Protein AF-A3J604-F1 (afdb_monomer_lite)

Sequence (137 aa):
MKKLLAIYLIIATTFTVKAQHMSFDETVKYIQQKVECCSVNYDDGTARYSKVDITKNGQIKFIRNNEDSMTFNLFDLNKRGSCECGISNDVTYVEFWYENNRCKRLKMNTMPEAERVSKAFLHLLTLCTKQKDPFQN

Structure (mmCIF, N/CA/C/O backbone):
data_AF-A3J604-F1
#
_entry.id   AF-A3J604-F1
#
loop_
_atom_site.group_PDB
_atom_site.id
_atom_site.type_symbol
_atom_site.label_atom_id
_atom_site.label_alt_id
_atom_site.label_comp_id
_atom_site.label_asym_id
_atom_site.label_entity_id
_atom_site.label_seq_id
_atom_site.pdbx_PDB_ins_code
_atom_site.Cartn_x
_atom_site.Cartn_y
_atom_site.Cartn_z
_atom_site.occupancy
_atom_site.B_iso_or_equiv
_atom_site.auth_seq_id
_atom_site.auth_comp_id
_atom_site.auth_asym_id
_atom_site.auth_atom_id
_atom_site.pdbx_PDB_model_num
ATOM 1 N N . MET A 1 1 ? 48.189 -21.503 21.245 1.00 38.09 1 MET A N 1
ATOM 2 C CA . MET A 1 1 ? 47.063 -21.902 20.361 1.00 38.09 1 MET A CA 1
ATOM 3 C C . MET A 1 1 ? 45.923 -22.329 21.283 1.00 38.09 1 MET A C 1
ATOM 5 O O . MET A 1 1 ? 46.207 -23.122 22.156 1.00 38.09 1 MET A O 1
ATOM 9 N N . LYS A 1 2 ? 44.682 -21.842 21.274 1.00 40.00 2 LYS A N 1
ATOM 10 C CA . LYS A 1 2 ? 43.867 -21.090 20.314 1.00 40.00 2 LYS A CA 1
ATOM 11 C C . LYS A 1 2 ? 43.069 -20.035 21.096 1.00 40.00 2 LYS A C 1
ATOM 13 O O . LYS A 1 2 ? 42.620 -20.294 22.206 1.00 40.00 2 LYS A O 1
ATOM 18 N N . LYS A 1 3 ? 42.960 -18.843 20.514 1.00 42.28 3 LYS A N 1
ATOM 19 C CA . LYS A 1 3 ? 42.199 -17.703 21.026 1.00 42.28 3 LYS A CA 1
ATOM 20 C C . LYS A 1 3 ? 40.741 -17.792 20.551 1.00 42.28 3 LYS A C 1
ATOM 22 O O . LYS A 1 3 ? 40.498 -18.276 19.452 1.00 42.28 3 LYS A O 1
ATOM 27 N N . LEU A 1 4 ? 39.861 -17.202 21.360 1.00 47.09 4 LEU A N 1
ATOM 28 C CA . LEU A 1 4 ? 38.579 -16.575 21.010 1.00 47.09 4 LEU A CA 1
ATOM 29 C C . LEU A 1 4 ? 37.422 -17.499 20.606 1.00 47.09 4 LEU A C 1
ATOM 31 O O . LEU A 1 4 ? 37.130 -17.743 19.439 1.00 47.09 4 LEU A O 1
ATOM 35 N N . LEU A 1 5 ? 36.707 -17.912 21.651 1.00 50.19 5 LEU A N 1
ATOM 36 C CA . LEU A 1 5 ? 35.287 -18.231 21.627 1.00 50.19 5 LEU A CA 1
ATOM 37 C C . LEU A 1 5 ? 34.447 -17.000 21.234 1.00 50.19 5 LEU A C 1
ATOM 39 O O . LEU A 1 5 ? 34.615 -15.918 21.789 1.00 50.19 5 LEU A O 1
ATOM 43 N N . ALA A 1 6 ? 33.494 -17.259 20.339 1.00 51.94 6 ALA A N 1
ATOM 44 C CA . ALA A 1 6 ? 32.113 -16.779 20.390 1.00 51.94 6 ALA A CA 1
ATOM 45 C C . ALA A 1 6 ? 31.840 -15.266 20.322 1.00 51.94 6 ALA A C 1
ATOM 47 O O . ALA A 1 6 ? 31.426 -14.685 21.315 1.00 51.94 6 ALA A O 1
ATOM 48 N N . ILE A 1 7 ? 31.887 -14.665 19.126 1.00 52.94 7 ILE A N 1
ATOM 49 C CA . ILE A 1 7 ? 31.024 -13.512 18.787 1.00 52.94 7 ILE A CA 1
ATOM 50 C C . ILE A 1 7 ? 30.708 -13.551 17.286 1.00 52.94 7 ILE A C 1
ATOM 52 O O . ILE A 1 7 ? 31.430 -12.942 16.517 1.00 52.94 7 ILE A O 1
ATOM 56 N N . TYR A 1 8 ? 29.665 -14.263 16.846 1.00 41.66 8 TYR A N 1
ATOM 57 C CA . TYR A 1 8 ? 29.061 -14.055 15.511 1.00 41.66 8 TYR A CA 1
ATOM 58 C C . TYR A 1 8 ? 27.617 -14.585 15.439 1.00 41.66 8 TYR A C 1
ATOM 60 O O . TYR A 1 8 ? 27.230 -15.232 14.473 1.00 41.66 8 TYR A O 1
ATOM 68 N N . LEU A 1 9 ? 26.788 -14.336 16.462 1.00 45.34 9 LEU A N 1
ATOM 69 C CA . LEU A 1 9 ? 25.372 -14.737 16.406 1.00 45.34 9 LEU A CA 1
ATOM 70 C C . LEU A 1 9 ? 24.377 -13.681 16.911 1.00 45.34 9 LEU A C 1
ATOM 72 O O . LEU A 1 9 ? 23.308 -14.024 17.400 1.00 45.34 9 LEU A O 1
ATOM 76 N N . ILE A 1 10 ? 24.700 -12.389 16.783 1.00 47.22 10 ILE A N 1
ATOM 77 C CA . ILE A 1 10 ? 23.772 -11.300 17.140 1.00 47.22 10 ILE A CA 1
ATOM 78 C C . ILE A 1 10 ? 23.801 -10.189 16.083 1.00 47.22 10 ILE A C 1
ATOM 80 O O . ILE A 1 10 ? 24.127 -9.046 16.375 1.00 47.22 10 ILE A O 1
ATOM 84 N N . ILE A 1 11 ? 23.506 -10.513 14.821 1.00 48.81 11 ILE A N 1
ATOM 85 C CA . ILE A 1 11 ? 23.182 -9.475 13.814 1.00 48.81 11 ILE A CA 1
ATOM 86 C C . ILE A 1 11 ? 21.862 -9.781 13.076 1.00 48.81 11 ILE A C 1
ATOM 88 O O . ILE A 1 11 ? 21.258 -8.888 12.494 1.00 48.81 11 ILE A O 1
ATOM 92 N N . ALA A 1 12 ? 21.320 -11.000 13.173 1.00 48.25 12 ALA A N 1
ATOM 93 C CA . ALA A 1 12 ? 20.111 -11.375 12.433 1.00 48.25 12 ALA A CA 1
ATOM 94 C C . ALA A 1 12 ? 18.771 -11.066 13.141 1.00 48.25 12 ALA A C 1
ATOM 96 O O . ALA A 1 12 ? 17.721 -11.318 12.559 1.00 48.25 12 ALA A O 1
ATOM 97 N N . THR A 1 13 ? 18.760 -10.520 14.364 1.00 47.75 13 THR A N 1
ATOM 98 C CA . THR A 1 13 ? 17.512 -10.321 15.140 1.00 47.75 13 THR A CA 1
ATOM 99 C C . THR A 1 13 ? 17.060 -8.867 15.290 1.00 47.75 13 THR A C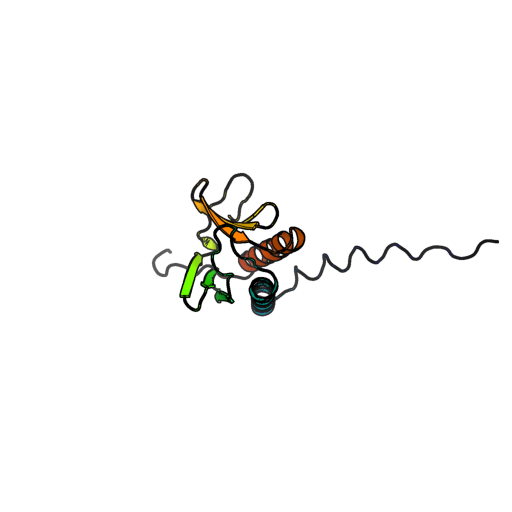 1
ATOM 101 O O . THR A 1 13 ? 15.937 -8.625 15.722 1.00 47.75 13 THR A O 1
ATOM 104 N N . THR A 1 14 ? 17.864 -7.871 14.909 1.00 46.12 14 THR A N 1
ATOM 105 C CA . THR A 1 14 ? 17.503 -6.453 15.121 1.00 46.12 14 THR A CA 1
ATOM 106 C C . THR A 1 14 ? 16.581 -5.867 14.051 1.00 46.12 14 THR A C 1
ATOM 108 O O . THR A 1 14 ? 15.991 -4.809 14.274 1.00 46.12 14 THR A O 1
ATOM 111 N N . PHE A 1 15 ? 16.399 -6.540 12.911 1.00 47.44 15 PHE A N 1
ATOM 112 C CA . PHE A 1 15 ? 15.529 -6.044 11.837 1.00 47.44 15 PHE A CA 1
ATOM 113 C C . PHE A 1 15 ? 14.072 -6.505 11.952 1.00 47.44 15 PHE A C 1
ATOM 115 O O . PHE A 1 15 ? 13.189 -5.846 11.408 1.00 47.44 15 PHE A O 1
ATOM 122 N N . THR A 1 16 ? 13.789 -7.579 12.691 1.00 46.22 16 THR A N 1
ATOM 123 C CA . THR A 1 16 ? 12.428 -8.117 12.850 1.00 46.22 16 THR A CA 1
ATOM 124 C C . THR A 1 16 ? 11.607 -7.395 13.924 1.00 46.22 16 THR A C 1
ATOM 126 O O . THR A 1 16 ? 10.384 -7.400 13.847 1.00 46.22 16 THR A O 1
ATOM 129 N N . VAL A 1 17 ? 12.247 -6.714 14.885 1.00 47.59 17 VAL A N 1
ATOM 130 C CA . VAL A 1 17 ? 11.568 -6.120 16.059 1.00 47.59 17 VAL A CA 1
ATOM 131 C C . VAL A 1 17 ? 10.991 -4.717 15.798 1.00 47.59 17 VAL A C 1
ATOM 133 O O . VAL A 1 17 ? 10.078 -4.287 16.494 1.00 47.59 17 VAL A O 1
ATOM 136 N N . LYS A 1 18 ? 11.460 -3.975 14.784 1.00 51.97 18 LYS A N 1
ATOM 137 C CA . LYS A 1 18 ? 11.058 -2.560 14.615 1.00 51.97 18 LYS A CA 1
ATOM 138 C C . LYS A 1 18 ? 9.705 -2.336 13.933 1.00 51.97 18 LYS A C 1
ATOM 140 O O . LYS A 1 18 ? 9.084 -1.312 14.190 1.00 51.97 18 LYS A O 1
ATOM 145 N N . ALA A 1 19 ? 9.230 -3.259 13.095 1.00 51.16 19 ALA A N 1
ATOM 146 C CA . ALA A 1 19 ? 7.976 -3.054 12.360 1.00 51.16 19 ALA A CA 1
ATOM 147 C C . ALA A 1 19 ? 6.729 -3.148 13.260 1.00 51.16 19 ALA A C 1
ATOM 149 O O . ALA A 1 19 ? 5.749 -2.460 13.011 1.00 51.16 19 ALA A O 1
ATOM 150 N N . GLN A 1 20 ? 6.781 -3.940 14.337 1.00 54.59 20 GLN A N 1
ATOM 151 C CA . GLN A 1 20 ? 5.642 -4.156 15.243 1.00 54.59 20 GLN A CA 1
ATOM 152 C C . GLN A 1 20 ? 5.401 -3.006 16.242 1.00 54.59 20 GLN A C 1
ATOM 154 O O . GLN A 1 20 ? 4.437 -3.054 16.997 1.00 54.59 20 GLN A O 1
ATOM 159 N N . HIS A 1 21 ? 6.238 -1.962 16.234 1.00 73.25 21 HIS A N 1
ATOM 160 C CA . HIS A 1 21 ? 6.136 -0.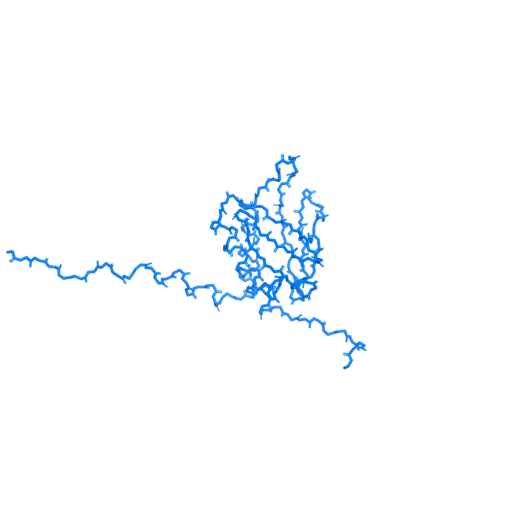826 17.160 1.00 73.25 21 HIS A CA 1
ATOM 161 C C . HIS A 1 21 ? 5.896 0.527 16.485 1.00 73.25 21 HIS A C 1
ATOM 163 O O . HIS A 1 21 ? 5.839 1.541 17.176 1.00 73.25 21 HIS A O 1
ATOM 169 N N . MET A 1 22 ? 5.757 0.572 15.160 1.00 88.75 22 MET A N 1
ATOM 170 C CA . MET A 1 22 ? 5.521 1.838 14.470 1.00 88.75 22 MET A CA 1
ATOM 171 C C . MET A 1 22 ? 4.097 2.332 14.728 1.00 88.75 22 MET A C 1
ATOM 173 O O . MET A 1 22 ? 3.132 1.580 14.579 1.00 88.75 22 MET A O 1
ATOM 177 N N . SER A 1 23 ? 3.966 3.605 15.086 1.00 94.94 23 SER A N 1
ATOM 178 C CA . SER A 1 23 ? 2.685 4.309 15.137 1.00 94.94 23 SER A CA 1
ATOM 179 C C . SER A 1 23 ? 2.081 4.481 13.737 1.00 94.94 23 SER A C 1
ATOM 181 O O . SER A 1 23 ? 2.734 4.238 12.716 1.00 94.94 23 SER A O 1
ATOM 183 N N . PHE A 1 24 ? 0.825 4.934 13.674 1.00 94.62 24 PHE A N 1
ATOM 184 C CA . PHE A 1 24 ? 0.159 5.233 12.402 1.00 94.62 24 PHE A CA 1
ATOM 185 C C . PHE A 1 24 ? 0.973 6.238 11.577 1.00 94.62 24 PHE A C 1
ATOM 187 O O . PHE A 1 24 ? 1.320 5.947 10.434 1.00 94.62 24 PHE A O 1
ATOM 194 N N . ASP A 1 25 ? 1.366 7.364 12.177 1.00 96.25 25 ASP A N 1
ATOM 195 C CA . ASP A 1 25 ? 2.083 8.433 11.475 1.00 96.25 25 ASP A CA 1
ATOM 196 C C . ASP A 1 25 ? 3.469 7.976 10.989 1.00 96.25 25 ASP A C 1
ATOM 198 O O . ASP A 1 25 ? 3.876 8.288 9.869 1.00 96.25 25 ASP A O 1
ATOM 202 N N . GLU A 1 26 ? 4.185 7.179 11.788 1.00 96.62 26 GLU A N 1
ATOM 203 C CA . GLU A 1 26 ? 5.472 6.600 11.382 1.00 96.62 26 GLU A CA 1
ATOM 204 C C . GLU A 1 26 ? 5.314 5.615 10.223 1.00 96.62 26 GLU A C 1
ATOM 206 O O . GLU A 1 26 ? 6.135 5.599 9.302 1.00 96.62 26 GLU A O 1
ATOM 211 N N . THR A 1 27 ? 4.251 4.810 10.246 1.00 96.38 27 THR A N 1
ATOM 212 C CA . THR A 1 27 ? 3.964 3.831 9.193 1.00 96.38 27 THR A CA 1
ATOM 213 C C . THR A 1 27 ? 3.587 4.528 7.888 1.00 96.38 27 THR A C 1
ATOM 215 O O . THR A 1 27 ? 4.128 4.189 6.836 1.00 96.38 27 THR A O 1
ATOM 218 N N . VAL A 1 28 ? 2.739 5.561 7.948 1.00 97.00 28 VAL A N 1
ATOM 219 C CA . VAL A 1 28 ? 2.396 6.398 6.787 1.00 97.00 28 VAL A CA 1
ATOM 220 C C . VAL A 1 28 ? 3.643 7.068 6.219 1.00 97.00 28 VAL A C 1
ATOM 222 O O . VAL A 1 28 ? 3.892 6.980 5.016 1.00 97.00 28 VAL A O 1
ATOM 225 N N . LYS A 1 29 ? 4.476 7.673 7.074 1.00 96.62 29 LYS A N 1
ATOM 226 C CA . LYS A 1 29 ? 5.731 8.307 6.652 1.00 96.62 29 LYS A CA 1
ATOM 227 C C . LYS A 1 29 ? 6.663 7.316 5.957 1.00 96.62 29 LYS A C 1
ATOM 229 O O . LYS A 1 29 ? 7.254 7.650 4.931 1.00 96.62 29 LYS A O 1
ATOM 234 N N . TYR A 1 30 ? 6.785 6.102 6.487 1.00 96.31 30 TYR A N 1
ATOM 235 C CA . TYR A 1 30 ? 7.590 5.049 5.875 1.00 96.31 30 TYR A CA 1
ATOM 236 C C . TYR A 1 30 ? 7.081 4.665 4.484 1.00 96.31 30 TYR A C 1
ATOM 238 O O . TYR A 1 30 ? 7.870 4.588 3.541 1.00 96.31 30 TYR A O 1
ATOM 246 N N . ILE A 1 31 ? 5.772 4.449 4.339 1.00 96.56 31 ILE A N 1
ATOM 247 C CA . ILE A 1 31 ? 5.171 4.094 3.050 1.00 96.56 31 ILE A CA 1
ATOM 248 C C . ILE A 1 31 ? 5.371 5.232 2.047 1.00 96.56 31 ILE A C 1
ATOM 250 O O . ILE A 1 31 ? 5.834 4.968 0.940 1.00 96.56 31 ILE A O 1
ATOM 254 N N . GLN A 1 32 ? 5.112 6.483 2.439 1.00 96.19 32 GLN A N 1
ATOM 255 C CA . GLN A 1 32 ? 5.323 7.657 1.587 1.00 96.19 32 GLN A CA 1
ATOM 256 C C . GLN A 1 32 ? 6.761 7.718 1.058 1.00 96.19 32 GLN A C 1
ATOM 258 O O . GLN A 1 32 ? 6.969 7.791 -0.151 1.00 96.19 32 GLN A O 1
ATOM 263 N N . GLN A 1 33 ? 7.756 7.591 1.943 1.00 95.31 33 GLN A N 1
ATOM 264 C CA . GLN A 1 33 ? 9.169 7.581 1.550 1.00 95.31 33 GLN A CA 1
ATOM 265 C C . GLN A 1 33 ? 9.483 6.464 0.550 1.00 95.31 33 GLN A C 1
ATOM 267 O O . GLN A 1 33 ? 10.255 6.666 -0.386 1.00 95.31 33 GLN A O 1
ATOM 272 N N . LYS A 1 34 ? 8.892 5.277 0.739 1.00 94.44 34 LYS A N 1
ATOM 273 C CA . LYS A 1 34 ? 9.096 4.135 -0.158 1.00 94.44 34 LYS A CA 1
ATOM 274 C C . LYS A 1 34 ? 8.420 4.306 -1.509 1.00 94.44 34 LYS A C 1
ATOM 276 O O . LYS A 1 34 ? 9.015 3.931 -2.516 1.00 94.44 34 LYS A O 1
ATOM 281 N N . VAL A 1 35 ? 7.232 4.897 -1.547 1.00 92.69 35 VAL A N 1
ATOM 282 C CA . VAL A 1 35 ? 6.553 5.241 -2.798 1.00 92.69 35 VAL A CA 1
ATOM 283 C C . VAL A 1 35 ? 7.384 6.256 -3.587 1.00 92.69 35 VAL A C 1
ATOM 285 O O . VAL A 1 35 ? 7.662 6.020 -4.760 1.00 92.69 35 VAL A O 1
ATOM 288 N N . GLU A 1 36 ? 7.868 7.321 -2.946 1.00 90.56 36 GLU A N 1
ATOM 289 C CA . GLU A 1 36 ? 8.664 8.367 -3.605 1.00 90.56 36 GLU A CA 1
ATOM 290 C C . GLU A 1 36 ? 10.017 7.866 -4.136 1.00 90.56 36 GLU A C 1
ATOM 292 O O . GLU A 1 36 ? 10.394 8.172 -5.271 1.00 90.56 36 GLU A O 1
ATOM 297 N N . CYS A 1 37 ? 10.769 7.111 -3.325 1.00 88.12 37 CYS A N 1
ATOM 298 C CA . CYS A 1 37 ? 12.124 6.692 -3.695 1.00 88.12 37 CYS A CA 1
ATOM 299 C C . CYS A 1 37 ? 12.154 5.511 -4.654 1.00 88.12 37 CYS A C 1
ATOM 301 O O . CYS A 1 37 ? 13.097 5.367 -5.433 1.00 88.12 37 CYS A O 1
ATOM 303 N N . CYS A 1 38 ? 11.184 4.612 -4.503 1.00 89.12 38 CYS A N 1
ATOM 304 C CA . CYS A 1 38 ? 11.398 3.218 -4.843 1.00 89.12 38 CYS A CA 1
ATOM 305 C C . CYS A 1 38 ? 10.226 2.598 -5.603 1.00 89.12 38 CYS A C 1
ATOM 307 O O . CYS A 1 38 ? 10.322 1.432 -5.982 1.00 89.12 38 CYS A O 1
ATOM 309 N N . SER A 1 39 ? 9.140 3.344 -5.843 1.00 89.94 39 SER A N 1
ATOM 310 C CA . SER A 1 39 ? 8.146 2.935 -6.834 1.00 89.94 39 SER A CA 1
ATOM 311 C C . SER A 1 39 ? 8.659 3.194 -8.250 1.00 89.94 39 SER A C 1
ATOM 313 O O . SER A 1 39 ? 9.408 4.144 -8.497 1.00 89.94 39 SER A O 1
ATOM 315 N N . VAL A 1 40 ? 8.253 2.340 -9.185 1.00 86.69 40 VAL A N 1
ATOM 316 C CA . VAL A 1 40 ? 8.647 2.438 -10.595 1.00 86.69 40 VAL A CA 1
ATOM 317 C C . VAL A 1 40 ? 7.442 2.508 -11.512 1.00 86.69 40 VAL A C 1
ATOM 319 O O . VAL A 1 40 ? 6.337 2.094 -11.158 1.00 86.69 40 VAL A O 1
ATOM 322 N N . ASN A 1 41 ? 7.694 3.012 -12.716 1.00 78.88 41 ASN A N 1
ATOM 323 C CA . ASN A 1 41 ? 6.750 2.980 -13.820 1.00 78.88 41 ASN A CA 1
ATOM 324 C C . ASN A 1 41 ? 6.343 1.533 -14.137 1.00 78.88 41 ASN A C 1
ATOM 326 O O . ASN A 1 41 ? 7.150 0.599 -14.034 1.00 78.88 41 ASN A O 1
ATOM 330 N N . TYR A 1 42 ? 5.098 1.355 -14.567 1.00 69.94 42 TYR A N 1
ATOM 331 C CA . TYR A 1 42 ? 4.712 0.116 -15.232 1.00 69.94 42 TYR A CA 1
ATOM 332 C C . TYR A 1 42 ? 5.418 0.026 -16.587 1.00 69.94 42 TYR A C 1
ATOM 334 O O . TYR A 1 42 ? 5.829 1.037 -17.160 1.00 69.94 42 TYR A O 1
ATOM 342 N N . ASP A 1 43 ? 5.573 -1.196 -17.100 1.00 61.50 43 ASP A N 1
ATOM 343 C CA . ASP A 1 43 ? 6.269 -1.458 -18.370 1.00 61.50 43 ASP A CA 1
ATOM 344 C C . ASP A 1 43 ? 5.551 -0.826 -19.590 1.00 61.50 43 ASP A C 1
ATOM 346 O O . ASP A 1 43 ? 6.071 -0.852 -20.700 1.00 61.50 43 ASP A O 1
ATOM 350 N N . ASP A 1 44 ? 4.384 -0.206 -19.373 1.00 63.81 44 ASP A N 1
ATOM 351 C CA . ASP A 1 44 ? 3.613 0.594 -20.330 1.00 63.81 44 ASP A CA 1
ATOM 352 C C . ASP A 1 44 ? 4.046 2.075 -20.416 1.00 63.81 44 ASP A C 1
ATOM 354 O O . ASP A 1 44 ? 3.441 2.856 -21.149 1.00 63.81 44 ASP A O 1
ATOM 358 N N . GLY A 1 45 ? 5.077 2.487 -19.668 1.00 59.38 45 GLY A N 1
ATOM 359 C CA . GLY A 1 45 ? 5.581 3.863 -19.667 1.00 59.38 45 GLY A CA 1
ATOM 360 C C . GLY A 1 45 ? 4.760 4.841 -18.821 1.00 59.38 45 GLY A C 1
ATOM 361 O O . GLY A 1 45 ? 5.010 6.047 -18.868 1.00 59.38 45 GLY A O 1
ATOM 362 N N . THR A 1 46 ? 3.801 4.363 -18.022 1.00 62.25 46 THR A N 1
ATOM 363 C CA . THR A 1 46 ? 3.048 5.232 -17.111 1.00 62.25 46 THR A CA 1
ATOM 364 C C . THR A 1 46 ? 3.924 5.784 -15.985 1.00 62.25 46 THR A C 1
ATOM 366 O O . THR A 1 46 ? 4.771 5.085 -15.436 1.00 62.25 46 THR A O 1
ATOM 369 N N . ALA A 1 47 ? 3.714 7.053 -15.622 1.00 67.12 47 ALA A N 1
ATOM 370 C CA . ALA A 1 47 ? 4.505 7.732 -14.595 1.00 67.12 47 ALA A CA 1
ATOM 371 C C . ALA A 1 47 ? 4.412 7.052 -13.212 1.00 67.12 47 ALA A C 1
ATOM 373 O O . ALA A 1 47 ? 3.367 6.525 -12.825 1.00 67.12 47 ALA A O 1
ATOM 374 N N . ARG A 1 48 ? 5.505 7.108 -12.446 1.00 81.31 48 ARG A N 1
ATOM 375 C CA . ARG A 1 48 ? 5.577 6.630 -11.062 1.00 81.31 48 ARG A CA 1
ATOM 376 C C . ARG A 1 48 ? 4.593 7.381 -10.172 1.00 81.31 48 ARG A C 1
ATOM 378 O O . ARG A 1 48 ? 4.270 8.545 -10.423 1.00 81.31 48 ARG A O 1
ATOM 385 N N . TYR A 1 49 ? 4.170 6.740 -9.090 1.00 86.75 49 TYR A N 1
ATOM 386 C CA . TYR A 1 49 ? 3.426 7.438 -8.051 1.00 86.75 49 TYR A CA 1
ATOM 387 C C . TYR A 1 49 ? 4.340 8.459 -7.371 1.00 86.75 49 TYR A C 1
ATOM 389 O O . TYR A 1 49 ? 5.455 8.136 -6.966 1.00 86.75 49 TYR A O 1
ATOM 397 N N . SER A 1 50 ? 3.879 9.703 -7.272 1.00 84.38 50 SER A N 1
ATOM 398 C CA . SER A 1 50 ? 4.611 10.782 -6.607 1.00 84.38 50 SER A CA 1
ATOM 399 C C . SER A 1 50 ? 4.261 10.886 -5.128 1.00 84.38 50 SER A C 1
ATOM 401 O O . SER A 1 50 ? 5.058 11.400 -4.350 1.00 84.38 50 SER A O 1
ATOM 403 N N . LYS A 1 51 ? 3.072 10.422 -4.731 1.00 91.06 51 LYS A N 1
ATOM 404 C CA . LYS A 1 51 ? 2.583 10.526 -3.356 1.00 91.06 51 LYS A CA 1
ATOM 405 C C . LYS A 1 51 ? 1.524 9.473 -3.056 1.00 91.06 51 LYS A C 1
ATOM 407 O O . LYS A 1 51 ? 0.854 8.979 -3.963 1.00 91.06 51 LYS A O 1
ATOM 412 N N . VAL A 1 52 ? 1.368 9.153 -1.779 1.00 94.88 52 VAL A N 1
ATOM 413 C CA . VAL A 1 52 ? 0.249 8.390 -1.245 1.00 94.88 52 VAL A CA 1
ATOM 414 C C . VAL A 1 52 ? -0.338 9.118 -0.037 1.00 94.88 52 VAL A C 1
ATOM 416 O O . VAL A 1 52 ? 0.353 9.428 0.928 1.00 94.88 52 VAL A O 1
ATOM 419 N N . ASP A 1 53 ? -1.633 9.393 -0.097 1.00 95.50 53 ASP A N 1
ATOM 420 C CA . ASP A 1 53 ? -2.397 9.930 1.021 1.00 95.50 53 ASP A CA 1
ATOM 421 C C . ASP A 1 53 ? -3.101 8.779 1.740 1.00 95.50 53 ASP A C 1
ATOM 423 O O . ASP A 1 53 ? -3.790 7.967 1.119 1.00 95.50 53 ASP A O 1
ATOM 427 N N . ILE A 1 54 ? -2.889 8.694 3.053 1.00 96.25 54 ILE A N 1
ATOM 428 C CA . ILE A 1 54 ? -3.395 7.623 3.915 1.00 96.25 54 ILE A CA 1
ATOM 429 C C . ILE A 1 54 ? -4.087 8.259 5.110 1.00 96.25 54 ILE A C 1
ATOM 431 O O . ILE A 1 54 ? -3.505 9.081 5.817 1.00 96.25 54 ILE A O 1
ATOM 435 N N . THR A 1 55 ? -5.326 7.860 5.356 1.00 95.94 55 THR A N 1
ATOM 436 C CA . THR A 1 55 ? -6.133 8.379 6.465 1.00 95.94 55 THR A CA 1
ATOM 437 C C . THR A 1 55 ? -6.342 7.316 7.546 1.00 95.94 55 THR A C 1
ATOM 439 O O . THR A 1 55 ? -6.219 6.115 7.300 1.00 95.94 55 THR A O 1
ATOM 442 N N . LYS A 1 56 ? -6.700 7.746 8.765 1.00 94.88 56 LYS A N 1
ATOM 443 C CA . LYS A 1 56 ? -6.932 6.836 9.905 1.00 94.88 56 LYS A CA 1
ATOM 444 C C . LYS A 1 56 ? -8.135 5.904 9.731 1.00 94.88 56 LYS A C 1
ATOM 446 O O . LYS A 1 56 ? -8.228 4.915 10.453 1.00 94.88 56 LYS A O 1
ATOM 451 N N . ASN A 1 57 ? -9.043 6.203 8.800 1.00 94.75 57 ASN A N 1
ATOM 452 C CA . ASN A 1 57 ? -10.186 5.340 8.491 1.00 94.75 57 ASN A CA 1
ATOM 453 C C . ASN A 1 57 ? -9.881 4.303 7.392 1.00 94.75 57 ASN A C 1
ATOM 455 O O . ASN A 1 57 ? -10.792 3.619 6.925 1.00 94.75 57 ASN A O 1
ATOM 459 N N . GLY A 1 58 ? -8.615 4.187 6.978 1.00 93.25 58 GLY A N 1
ATOM 460 C CA . GLY A 1 58 ? -8.167 3.207 5.996 1.00 93.25 58 GLY A CA 1
ATOM 461 C C . GLY A 1 58 ? -8.282 3.657 4.540 1.00 93.25 58 GLY A C 1
ATOM 462 O O . GLY A 1 58 ? -7.965 2.860 3.661 1.00 93.25 58 GLY A O 1
ATOM 463 N N . 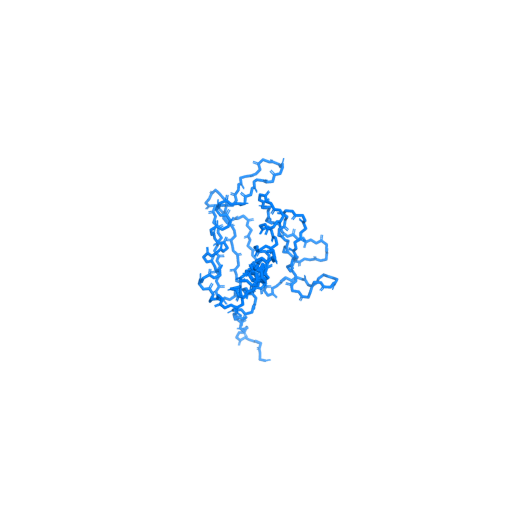GLN A 1 59 ? -8.701 4.894 4.245 1.00 96.00 59 GLN A N 1
ATOM 464 C CA . GLN A 1 59 ? -8.683 5.396 2.868 1.00 96.00 59 GLN A CA 1
ATOM 465 C C . GLN A 1 59 ? -7.245 5.632 2.392 1.00 96.00 59 GLN A C 1
ATOM 467 O O . GLN A 1 59 ? -6.483 6.345 3.051 1.00 96.00 59 GLN A O 1
ATOM 472 N N . ILE A 1 60 ? -6.917 5.056 1.234 1.00 95.25 60 ILE A N 1
ATOM 473 C CA . ILE A 1 60 ? -5.640 5.158 0.527 1.00 95.25 60 ILE A CA 1
ATOM 474 C C . ILE A 1 60 ? -5.876 5.827 -0.821 1.00 95.25 60 ILE A C 1
ATOM 476 O O . ILE A 1 60 ? -6.780 5.436 -1.562 1.00 95.25 60 ILE A O 1
ATOM 480 N N . LYS A 1 61 ? -5.038 6.804 -1.157 1.00 95.50 61 LYS A N 1
ATOM 481 C CA . LYS A 1 61 ? -5.064 7.514 -2.434 1.00 95.50 61 LYS A CA 1
ATOM 482 C C . LYS A 1 61 ? -3.649 7.682 -2.967 1.00 95.50 61 LYS A C 1
ATOM 484 O O . LYS A 1 61 ? -2.863 8.453 -2.430 1.00 95.50 61 LYS A O 1
ATOM 489 N N . PHE A 1 62 ? -3.322 6.968 -4.034 1.00 93.00 62 PHE A N 1
ATOM 490 C CA . PHE A 1 62 ? -2.079 7.161 -4.766 1.00 93.00 62 PHE A CA 1
ATOM 491 C C . PHE A 1 62 ? -2.236 8.261 -5.809 1.00 93.00 62 PHE A C 1
ATOM 493 O O . PHE A 1 62 ? -3.188 8.272 -6.597 1.00 93.00 62 PHE A O 1
ATOM 500 N N . ILE A 1 63 ? -1.248 9.145 -5.843 1.00 90.69 63 ILE A N 1
ATOM 501 C CA . ILE A 1 63 ? -1.201 10.314 -6.710 1.00 90.69 63 ILE A CA 1
ATOM 502 C C . ILE A 1 63 ? -0.086 10.117 -7.731 1.00 90.69 63 ILE A C 1
ATOM 504 O O . ILE A 1 63 ? 1.033 9.723 -7.394 1.00 90.69 63 ILE A O 1
ATOM 508 N N . ARG A 1 64 ? -0.399 10.399 -8.992 1.00 86.56 64 ARG A N 1
ATOM 509 C CA . ARG A 1 64 ? 0.520 10.363 -10.130 1.00 86.56 64 ARG A CA 1
ATOM 510 C C . ARG A 1 64 ? 0.313 11.641 -10.929 1.00 86.56 64 ARG A C 1
ATOM 512 O O . ARG A 1 64 ? -0.818 11.959 -11.261 1.00 86.56 64 ARG A O 1
ATOM 519 N N . ASN A 1 65 ? 1.384 12.372 -11.240 1.00 83.75 65 ASN A N 1
ATOM 520 C CA . ASN A 1 65 ? 1.308 13.647 -11.974 1.00 83.75 65 ASN A CA 1
ATOM 521 C C . ASN A 1 65 ? 0.328 14.669 -11.354 1.00 83.75 65 ASN A C 1
ATOM 523 O O . ASN A 1 65 ? -0.347 15.390 -12.075 1.00 83.75 65 ASN A O 1
ATOM 527 N N . ASN A 1 66 ? 0.260 14.730 -10.017 1.00 81.38 66 ASN A N 1
ATOM 528 C CA . ASN A 1 66 ? -0.690 15.556 -9.252 1.00 81.38 66 ASN A CA 1
ATOM 529 C C . ASN A 1 66 ? -2.176 15.187 -9.427 1.00 81.38 66 ASN A C 1
ATOM 531 O O . ASN A 1 66 ? -3.039 15.938 -8.984 1.00 81.38 66 ASN A O 1
ATOM 535 N N . GLU A 1 67 ? -2.469 14.017 -9.995 1.00 83.75 67 GLU A N 1
ATOM 536 C CA . GLU A 1 67 ? -3.820 13.487 -10.158 1.00 83.75 67 GLU A CA 1
ATOM 537 C C . GLU A 1 67 ? -4.013 12.178 -9.388 1.00 83.75 67 GLU A C 1
ATOM 539 O O . GLU A 1 67 ? -3.089 11.375 -9.210 1.00 83.75 67 GLU A O 1
ATOM 544 N N . ASP A 1 68 ? -5.246 11.951 -8.948 1.00 85.44 68 ASP A N 1
ATOM 545 C CA . ASP A 1 68 ? -5.679 10.713 -8.311 1.00 85.44 68 ASP A CA 1
ATOM 546 C C . ASP A 1 68 ? -5.608 9.569 -9.320 1.00 85.44 68 ASP A C 1
ATOM 548 O O . ASP A 1 68 ? -6.324 9.553 -10.318 1.00 85.44 68 ASP A O 1
ATOM 552 N N . SER A 1 69 ? -4.755 8.587 -9.051 1.00 85.62 69 SER A N 1
ATOM 553 C CA . SER A 1 69 ? -4.549 7.451 -9.956 1.00 85.62 69 SER A CA 1
ATOM 554 C C . SER A 1 69 ? -5.169 6.167 -9.408 1.00 85.62 69 SER A C 1
ATOM 556 O O . SER A 1 69 ? -5.699 5.339 -10.151 1.00 85.62 69 SER A O 1
ATOM 558 N N . MET A 1 70 ? -5.140 5.995 -8.086 1.00 88.69 70 MET A N 1
ATOM 559 C CA . MET A 1 70 ? -5.721 4.835 -7.426 1.00 88.69 70 MET A CA 1
ATOM 560 C C . MET A 1 70 ? -6.241 5.212 -6.047 1.00 88.69 70 MET A C 1
ATOM 562 O O . MET A 1 70 ? -5.464 5.633 -5.197 1.00 88.69 70 MET A O 1
ATOM 566 N N . THR A 1 71 ? -7.529 4.971 -5.818 1.00 92.75 71 THR A N 1
ATOM 567 C CA . THR A 1 71 ? -8.191 5.229 -4.537 1.00 92.75 71 THR A CA 1
ATOM 568 C C . THR A 1 71 ? -8.950 3.987 -4.090 1.00 92.75 71 THR A C 1
ATOM 570 O O . THR A 1 71 ? -9.657 3.380 -4.894 1.00 92.75 71 THR A O 1
ATOM 573 N N . PHE A 1 72 ? -8.791 3.597 -2.828 1.00 92.44 72 PHE A N 1
ATOM 574 C CA . PHE A 1 72 ? -9.503 2.474 -2.208 1.00 92.44 72 PHE A CA 1
ATOM 575 C C . PHE A 1 72 ? -9.503 2.608 -0.681 1.00 92.44 72 PHE A C 1
ATOM 577 O O . PHE A 1 72 ? -8.767 3.424 -0.125 1.00 92.44 72 PHE A O 1
ATOM 584 N N . ASN A 1 73 ? -10.317 1.806 0.005 1.00 93.56 73 ASN A N 1
ATOM 585 C CA . ASN A 1 73 ? -10.247 1.652 1.455 1.00 93.56 73 ASN A CA 1
ATOM 586 C C . ASN A 1 73 ? -9.658 0.276 1.804 1.00 93.56 73 ASN A C 1
ATOM 588 O O . ASN A 1 73 ? -10.043 -0.731 1.213 1.00 93.56 73 ASN A O 1
ATOM 592 N N . LEU A 1 74 ? -8.733 0.228 2.766 1.00 92.38 74 LEU A N 1
ATOM 593 C CA . LEU A 1 74 ? -8.112 -1.012 3.242 1.00 92.38 74 LEU A CA 1
ATOM 594 C C . LEU A 1 74 ? -9.137 -2.036 3.757 1.00 92.38 74 LEU A C 1
ATOM 596 O O . LEU A 1 74 ? -8.923 -3.236 3.615 1.00 92.38 74 LEU A O 1
ATOM 600 N N . PHE A 1 75 ? -10.249 -1.577 4.335 1.00 90.38 75 PHE A N 1
ATOM 601 C CA . PHE A 1 75 ? -11.301 -2.441 4.878 1.00 90.38 75 PHE A CA 1
ATOM 602 C C . PHE A 1 75 ? -12.252 -3.011 3.820 1.00 90.38 75 PHE A C 1
ATOM 604 O O . PHE A 1 75 ? -13.015 -3.922 4.144 1.00 90.38 75 PHE A O 1
ATOM 611 N N . ASP A 1 76 ? -12.196 -2.498 2.588 1.00 90.38 76 ASP A N 1
ATOM 612 C CA . ASP A 1 76 ? -13.036 -2.940 1.468 1.00 90.38 76 ASP A CA 1
ATOM 613 C C . ASP A 1 76 ? -12.298 -3.931 0.550 1.00 90.38 76 ASP A C 1
ATOM 615 O O . ASP A 1 76 ? -12.844 -4.389 -0.454 1.00 90.38 76 ASP A O 1
ATOM 619 N N . LEU A 1 77 ? -11.046 -4.272 0.877 1.00 91.38 77 LEU A N 1
ATOM 620 C CA . LEU A 1 77 ? -10.264 -5.237 0.113 1.00 91.38 77 LEU A CA 1
ATOM 621 C C . LEU A 1 77 ? -10.840 -6.653 0.264 1.00 91.38 77 LEU A C 1
ATOM 623 O O . LEU A 1 77 ? -11.216 -7.097 1.352 1.00 91.38 77 LEU A O 1
ATOM 627 N N . ASN A 1 78 ? -10.888 -7.384 -0.848 1.00 86.06 78 ASN A N 1
ATOM 628 C CA . ASN A 1 78 ? -11.438 -8.728 -0.907 1.00 86.06 78 ASN A CA 1
ATOM 629 C C . ASN A 1 78 ? -10.397 -9.769 -0.473 1.00 86.06 78 ASN A C 1
ATOM 631 O O . ASN A 1 78 ? -9.250 -9.769 -0.927 1.00 86.06 78 ASN A O 1
ATOM 635 N N . LYS A 1 79 ? -10.823 -10.702 0.378 1.00 81.00 79 LYS A N 1
ATOM 636 C CA . LYS A 1 79 ? -9.999 -11.817 0.843 1.00 81.00 79 LYS A CA 1
ATOM 637 C C . LYS A 1 79 ? -9.859 -12.838 -0.285 1.00 81.00 79 LYS A C 1
ATOM 639 O O . LYS A 1 79 ? -10.858 -13.350 -0.785 1.00 81.00 79 LYS A O 1
ATOM 644 N N . ARG A 1 80 ? -8.629 -13.158 -0.691 1.00 70.44 80 ARG A N 1
ATOM 645 C CA . ARG A 1 80 ? -8.361 -14.108 -1.785 1.00 70.44 80 ARG A CA 1
ATOM 646 C C . ARG A 1 80 ? -7.538 -15.286 -1.283 1.00 70.44 80 ARG A C 1
ATOM 648 O O . ARG A 1 80 ? -6.397 -15.111 -0.865 1.00 70.44 80 ARG A O 1
ATOM 655 N N . GLY A 1 81 ? -8.082 -16.497 -1.402 1.00 69.25 81 GLY A N 1
ATOM 656 C CA . GLY A 1 81 ? -7.386 -17.715 -0.978 1.00 69.25 81 GLY A CA 1
ATOM 657 C C . GLY A 1 81 ? -6.994 -17.643 0.501 1.00 69.25 81 GLY A C 1
ATOM 658 O O . GLY A 1 81 ? -7.847 -17.400 1.346 1.00 69.25 81 GLY A O 1
ATOM 659 N N . SER A 1 82 ? -5.705 -17.817 0.803 1.00 63.03 82 SER A N 1
ATOM 660 C CA . SER A 1 82 ? -5.147 -17.681 2.159 1.00 63.03 82 SER A CA 1
ATOM 661 C C . SER A 1 82 ? -4.842 -16.235 2.582 1.00 63.03 82 SER A C 1
ATOM 663 O O . SER A 1 82 ? -4.461 -16.003 3.727 1.00 63.03 82 SER A O 1
ATOM 665 N N . CYS A 1 83 ? -4.985 -15.248 1.691 1.00 67.88 83 CYS A N 1
ATOM 666 C CA . CYS A 1 83 ? -4.800 -13.838 2.025 1.00 67.88 83 CYS A CA 1
ATOM 667 C C . CYS A 1 83 ? -6.086 -13.284 2.659 1.00 67.88 83 CYS A C 1
ATOM 669 O O . CYS A 1 83 ? -6.999 -12.824 1.968 1.00 67.88 83 CYS A O 1
ATOM 671 N N . GLU A 1 84 ? -6.160 -13.329 3.991 1.00 74.06 84 GLU A N 1
ATOM 672 C CA . G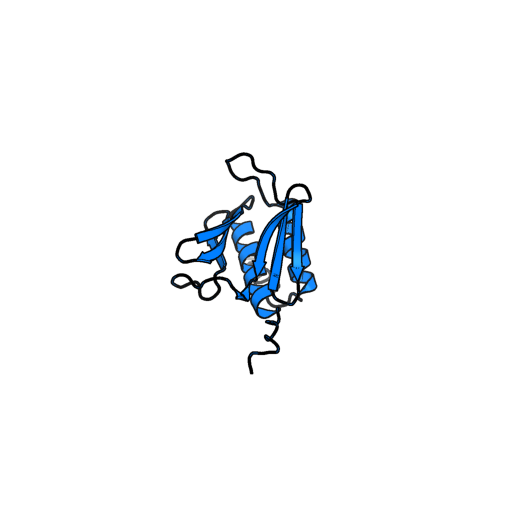LU A 1 84 ? -7.342 -12.915 4.764 1.00 74.06 84 GLU A CA 1
ATOM 673 C C . GLU A 1 84 ? -7.582 -11.398 4.823 1.00 74.06 84 GLU A C 1
ATOM 675 O O . GLU A 1 84 ? -8.582 -10.951 5.384 1.00 74.06 84 GLU A O 1
ATOM 680 N N . CYS A 1 85 ? -6.673 -10.598 4.278 1.00 84.94 85 CYS A N 1
ATOM 681 C CA . CYS A 1 85 ? -6.661 -9.140 4.405 1.00 84.94 85 CYS A CA 1
ATOM 682 C C . CYS A 1 85 ? -6.667 -8.403 3.058 1.00 84.94 85 CYS A C 1
ATOM 684 O O . CYS A 1 85 ? -6.639 -7.177 3.042 1.00 84.94 85 CYS A O 1
ATOM 686 N N . GLY A 1 86 ? -6.667 -9.133 1.936 1.00 90.94 86 GLY A N 1
ATOM 687 C CA . GLY A 1 86 ? -6.690 -8.557 0.588 1.00 90.94 86 GLY A CA 1
ATOM 688 C C . GLY A 1 86 ? -5.413 -7.813 0.173 1.00 90.94 86 GLY A C 1
ATOM 689 O O . GLY A 1 86 ? -5.415 -7.141 -0.857 1.00 90.94 86 GLY A O 1
ATOM 690 N N . ILE A 1 87 ? -4.320 -7.948 0.932 1.00 93.31 87 ILE A N 1
ATOM 691 C CA . ILE A 1 87 ? -3.007 -7.363 0.629 1.00 93.31 87 ILE A CA 1
ATOM 692 C C . ILE A 1 87 ? -1.982 -8.485 0.488 1.00 93.31 87 ILE A C 1
ATOM 694 O O . ILE A 1 87 ? -1.755 -9.253 1.424 1.00 93.31 87 ILE A O 1
ATOM 698 N N . SER A 1 88 ? -1.336 -8.563 -0.671 1.00 91.62 88 SER A N 1
ATOM 699 C CA . SER A 1 88 ? -0.255 -9.516 -0.939 1.00 91.62 88 SER A CA 1
ATOM 700 C C . SER A 1 88 ? 0.928 -8.834 -1.613 1.00 91.62 88 SER A C 1
ATOM 702 O O . SER A 1 88 ? 0.896 -7.647 -1.944 1.00 91.62 88 SER A O 1
ATOM 704 N N . ASN A 1 89 ? 1.998 -9.592 -1.813 1.00 91.19 89 ASN A N 1
ATOM 705 C CA . ASN A 1 89 ? 3.093 -9.202 -2.680 1.00 91.19 89 ASN A CA 1
ATOM 706 C C . ASN A 1 89 ? 3.392 -10.327 -3.675 1.00 91.19 89 ASN A C 1
ATOM 708 O O . ASN A 1 89 ? 3.319 -11.501 -3.319 1.00 91.19 89 ASN A O 1
ATOM 712 N N . ASP A 1 90 ? 3.755 -9.952 -4.897 1.00 89.38 90 ASP A N 1
ATOM 713 C CA . ASP A 1 90 ? 4.197 -10.866 -5.950 1.00 89.38 90 ASP A CA 1
ATOM 714 C C . ASP A 1 90 ? 5.403 -10.261 -6.667 1.00 89.38 90 ASP A C 1
ATOM 716 O O . ASP A 1 90 ? 5.316 -9.178 -7.244 1.00 89.38 90 ASP A O 1
ATOM 720 N N . VAL A 1 91 ? 6.551 -10.934 -6.603 1.00 92.50 91 VAL A N 1
ATOM 721 C CA . VAL A 1 91 ? 7.836 -10.426 -7.103 1.00 92.50 91 VAL A CA 1
ATOM 722 C C . VAL A 1 91 ? 8.101 -8.995 -6.601 1.00 92.50 91 VAL A C 1
ATOM 724 O O . VAL A 1 91 ? 8.396 -8.801 -5.423 1.00 92.50 91 VAL A O 1
ATOM 727 N N . THR A 1 92 ? 8.010 -7.989 -7.473 1.00 94.00 92 THR A N 1
ATOM 728 C CA . THR A 1 92 ? 8.226 -6.572 -7.161 1.00 94.00 92 THR A CA 1
ATOM 729 C C . THR A 1 92 ? 6.929 -5.786 -6.965 1.00 94.00 92 THR A C 1
ATOM 731 O O . THR A 1 92 ? 6.972 -4.570 -6.797 1.00 94.00 92 THR A O 1
ATOM 734 N N . TYR A 1 93 ? 5.773 -6.441 -6.969 1.00 93.31 93 TYR A N 1
ATOM 735 C CA . TYR A 1 93 ? 4.473 -5.805 -6.808 1.00 93.31 93 TYR A CA 1
ATOM 736 C C . TYR A 1 93 ? 3.950 -5.951 -5.384 1.00 93.31 93 TYR A C 1
ATOM 738 O O . TYR A 1 93 ? 3.997 -7.028 -4.794 1.00 93.31 93 TYR A O 1
ATOM 746 N N . VAL A 1 94 ? 3.388 -4.867 -4.860 1.00 94.69 94 VAL A N 1
ATOM 747 C CA . VAL A 1 94 ? 2.391 -4.905 -3.786 1.00 94.69 94 VAL A CA 1
ATOM 748 C C . VAL A 1 94 ? 1.022 -4.949 -4.449 1.00 94.69 94 VAL A C 1
ATOM 750 O O . VAL A 1 94 ? 0.750 -4.149 -5.345 1.00 94.69 94 VAL A O 1
ATOM 753 N N . GLU A 1 95 ? 0.171 -5.879 -4.039 1.00 93.44 95 GLU A N 1
ATOM 754 C CA . GLU A 1 95 ? -1.141 -6.104 -4.637 1.00 93.44 95 GLU A CA 1
ATOM 755 C C . GLU A 1 95 ? -2.255 -5.841 -3.621 1.00 93.44 95 GLU A C 1
ATOM 757 O O . GLU A 1 95 ? -2.214 -6.337 -2.496 1.00 93.44 95 GLU A O 1
ATOM 762 N N . PHE A 1 96 ? -3.267 -5.090 -4.051 1.00 93.94 96 PHE A N 1
ATOM 763 C CA . PHE A 1 96 ? -4.476 -4.769 -3.297 1.00 93.94 96 PHE A CA 1
ATOM 764 C C . PHE A 1 96 ? -5.678 -5.378 -4.021 1.00 93.94 96 PHE A C 1
ATOM 766 O O . PHE A 1 96 ? -6.092 -4.889 -5.076 1.00 93.94 96 PHE A O 1
ATOM 773 N N . TRP A 1 97 ? -6.211 -6.476 -3.500 1.00 92.00 97 TRP A N 1
ATOM 774 C CA . TRP A 1 97 ? -7.306 -7.232 -4.106 1.00 92.00 97 TRP A CA 1
ATOM 775 C C . TRP A 1 97 ? -8.646 -6.590 -3.764 1.00 92.00 97 TRP A C 1
ATOM 777 O O . TRP A 1 97 ? -8.956 -6.417 -2.594 1.00 92.00 97 TRP A O 1
ATOM 787 N N . TYR A 1 98 ? -9.452 -6.250 -4.768 1.00 87.19 98 TYR A N 1
ATOM 788 C CA . TYR A 1 98 ? -10.774 -5.635 -4.563 1.00 87.19 98 TYR A CA 1
ATOM 789 C C . TYR A 1 98 ? -11.923 -6.485 -5.130 1.00 87.19 98 TYR A C 1
ATOM 791 O O . TYR A 1 98 ? -13.060 -6.345 -4.701 1.00 87.19 98 TYR A O 1
ATOM 799 N N . GLU A 1 99 ? -11.639 -7.431 -6.030 1.00 81.94 99 GLU A N 1
ATOM 800 C CA . GLU A 1 99 ? -12.600 -8.425 -6.528 1.00 81.94 99 GLU A CA 1
ATOM 801 C C . GLU A 1 99 ? -11.905 -9.784 -6.716 1.00 81.94 99 GLU A C 1
ATOM 803 O O . GLU A 1 99 ? -10.674 -9.888 -6.691 1.00 81.94 99 GLU A O 1
ATOM 808 N N . ASN A 1 100 ? -12.690 -10.841 -6.951 1.00 76.19 100 ASN A N 1
ATOM 809 C CA . ASN A 1 100 ? -12.155 -12.156 -7.300 1.00 76.19 100 ASN A CA 1
ATOM 810 C C . ASN A 1 100 ? -11.296 -12.041 -8.570 1.00 76.19 100 ASN A C 1
ATOM 812 O O . ASN A 1 100 ? -11.804 -11.793 -9.660 1.00 76.19 100 ASN A O 1
ATOM 816 N N . ASN A 1 101 ? -9.984 -12.230 -8.412 1.00 79.25 101 ASN A N 1
ATOM 817 C CA . ASN A 1 101 ? -8.968 -12.108 -9.463 1.00 79.25 101 ASN A CA 1
ATOM 818 C C . ASN A 1 101 ? -8.739 -10.690 -10.021 1.00 79.25 101 ASN A C 1
ATOM 820 O O . ASN A 1 101 ? -8.103 -10.563 -11.067 1.00 79.25 101 ASN A O 1
ATOM 824 N N . ARG A 1 102 ? -9.173 -9.626 -9.329 1.00 85.38 102 ARG A N 1
ATOM 825 C CA . ARG A 1 102 ? -8.759 -8.255 -9.670 1.00 85.38 102 ARG A CA 1
ATOM 826 C C . ARG A 1 102 ? -8.037 -7.591 -8.514 1.00 85.38 102 ARG A C 1
ATOM 828 O O . ARG A 1 102 ? -8.550 -7.517 -7.396 1.00 85.38 102 ARG A O 1
ATOM 835 N N . CYS A 1 103 ? -6.854 -7.075 -8.818 1.00 89.25 103 CYS A N 1
ATOM 836 C CA . CYS A 1 103 ? -6.053 -6.305 -7.890 1.00 89.25 103 CYS A CA 1
ATOM 837 C C . CYS A 1 103 ? -5.575 -5.006 -8.526 1.00 89.25 103 CYS A C 1
ATOM 839 O O . CYS A 1 103 ? -5.370 -4.897 -9.737 1.00 89.25 103 CYS A O 1
ATOM 841 N N . LYS A 1 104 ? -5.409 -3.999 -7.679 1.00 89.19 104 LYS A N 1
ATOM 842 C CA . LYS A 1 104 ? -4.578 -2.849 -7.983 1.00 89.19 104 LYS A CA 1
ATOM 843 C C . LYS A 1 104 ? -3.155 -3.168 -7.548 1.00 89.19 104 LYS A C 1
ATOM 845 O O . LYS A 1 104 ? -2.958 -3.882 -6.569 1.00 89.19 104 LYS A O 1
ATOM 850 N N . ARG A 1 105 ? -2.165 -2.649 -8.267 1.00 90.62 105 ARG A N 1
ATOM 851 C CA . ARG A 1 105 ? -0.759 -2.941 -7.991 1.00 90.62 105 ARG A CA 1
ATOM 852 C C . ARG A 1 105 ? 0.026 -1.670 -7.679 1.00 90.62 105 ARG A C 1
ATOM 854 O O . ARG A 1 105 ? -0.306 -0.576 -8.142 1.00 90.62 105 ARG A O 1
ATOM 861 N N . LEU A 1 106 ? 1.104 -1.830 -6.930 1.00 92.56 106 LEU A N 1
ATOM 862 C CA . LEU A 1 106 ? 2.173 -0.855 -6.763 1.00 92.56 106 LEU A CA 1
ATOM 863 C C . LEU A 1 106 ? 3.489 -1.571 -7.075 1.00 92.56 106 LEU A C 1
ATOM 865 O O . LEU A 1 106 ? 3.881 -2.478 -6.344 1.00 92.56 106 LEU A O 1
ATOM 869 N N . LYS A 1 107 ? 4.15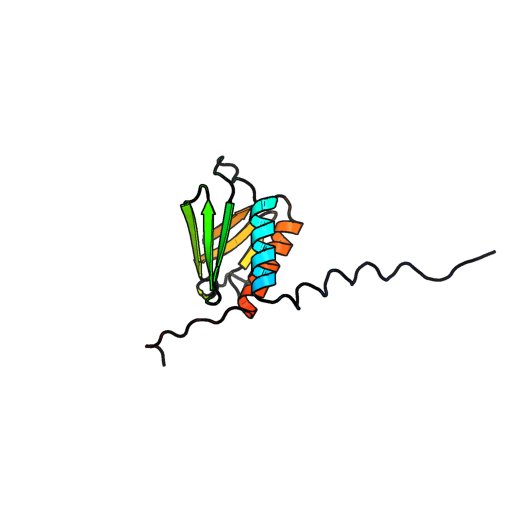0 -1.191 -8.173 1.00 92.69 107 LYS A N 1
ATOM 870 C CA . LYS A 1 107 ? 5.441 -1.762 -8.577 1.00 92.69 107 LYS A CA 1
ATOM 871 C C . LYS A 1 107 ? 6.577 -1.071 -7.824 1.00 92.69 107 LYS A C 1
ATOM 873 O O . LYS A 1 107 ? 6.661 0.156 -7.819 1.00 92.69 107 LYS A O 1
ATOM 878 N N . MET A 1 108 ? 7.452 -1.865 -7.222 1.00 93.62 108 MET A N 1
ATOM 879 C CA . MET A 1 108 ? 8.644 -1.430 -6.497 1.00 93.62 108 MET A CA 1
ATOM 880 C C . MET A 1 108 ? 9.916 -1.771 -7.285 1.00 93.62 108 MET A C 1
ATOM 882 O O . MET A 1 108 ? 9.910 -2.652 -8.143 1.00 93.62 108 MET A O 1
ATOM 886 N N . ASN A 1 109 ? 11.025 -1.103 -6.972 1.00 92.56 109 ASN A N 1
ATOM 887 C CA . ASN A 1 109 ? 12.338 -1.353 -7.574 1.00 92.56 109 ASN A CA 1
ATOM 888 C C . ASN A 1 109 ? 12.823 -2.794 -7.345 1.00 92.56 109 ASN A C 1
ATOM 890 O O . ASN A 1 109 ? 13.423 -3.399 -8.231 1.00 92.56 109 ASN A O 1
ATOM 894 N N . THR A 1 110 ? 12.588 -3.348 -6.150 1.00 93.75 110 THR A N 1
ATOM 895 C CA . THR A 1 110 ? 13.102 -4.668 -5.757 1.00 93.75 110 THR A CA 1
ATOM 896 C C . THR A 1 110 ? 12.069 -5.504 -4.999 1.00 93.75 110 THR A C 1
ATOM 898 O O . THR A 1 110 ? 11.169 -4.972 -4.345 1.00 93.75 110 THR A O 1
ATOM 901 N N . MET A 1 111 ? 12.223 -6.835 -5.029 1.00 95.31 111 MET A N 1
ATOM 902 C CA . MET A 1 111 ? 11.335 -7.747 -4.289 1.00 95.31 111 MET A CA 1
ATOM 903 C C . MET A 1 111 ? 11.340 -7.481 -2.771 1.00 95.31 111 MET A C 1
ATOM 905 O O . MET A 1 111 ? 10.261 -7.382 -2.187 1.00 95.31 111 MET A O 1
ATOM 909 N N . PRO A 1 112 ? 12.500 -7.265 -2.109 1.00 95.31 112 PRO A N 1
ATOM 910 C CA . PRO A 1 112 ? 12.512 -6.956 -0.678 1.00 95.31 112 PRO A CA 1
ATOM 911 C C . PRO A 1 112 ? 11.810 -5.639 -0.326 1.00 95.31 112 PRO A C 1
ATOM 913 O O . PRO A 1 112 ? 11.356 -5.457 0.802 1.00 95.31 112 PRO A O 1
ATOM 916 N N . GLU A 1 113 ? 11.737 -4.679 -1.249 1.00 94.56 113 GLU A N 1
ATOM 917 C CA . GLU A 1 113 ? 10.972 -3.450 -1.027 1.00 94.56 113 GLU A CA 1
ATOM 918 C C . GLU A 1 113 ? 9.474 -3.688 -1.121 1.00 94.56 113 GLU A C 1
ATOM 920 O O . GLU A 1 113 ? 8.758 -3.222 -0.238 1.00 94.56 113 GLU A O 1
ATOM 925 N N . ALA A 1 114 ? 9.014 -4.452 -2.114 1.00 95.44 114 ALA A N 1
ATOM 926 C CA . ALA A 1 114 ? 7.615 -4.865 -2.203 1.00 95.44 114 ALA A CA 1
ATOM 927 C C . ALA A 1 114 ? 7.171 -5.625 -0.944 1.00 95.44 114 ALA A C 1
ATOM 929 O O . ALA A 1 114 ? 6.128 -5.327 -0.362 1.00 95.44 114 ALA A O 1
ATOM 930 N N . GLU A 1 115 ? 8.001 -6.539 -0.443 1.00 95.44 115 GLU A N 1
ATOM 931 C CA . GLU A 1 115 ? 7.720 -7.265 0.797 1.00 95.44 115 GLU A CA 1
ATOM 932 C C . GLU A 1 115 ? 7.628 -6.327 2.016 1.00 95.44 115 GLU A C 1
ATOM 934 O O . GLU A 1 115 ? 6.712 -6.428 2.829 1.00 95.44 115 GLU A O 1
ATOM 939 N N . ARG A 1 116 ? 8.550 -5.369 2.165 1.00 95.06 116 ARG A N 1
ATOM 940 C CA . ARG A 1 116 ? 8.499 -4.438 3.304 1.00 95.06 116 ARG A CA 1
ATOM 941 C C . ARG A 1 116 ? 7.320 -3.470 3.225 1.00 95.06 116 ARG A C 1
ATOM 943 O O . ARG A 1 116 ? 6.714 -3.174 4.250 1.00 95.06 116 ARG A O 1
ATOM 950 N N . VAL A 1 117 ? 6.995 -2.980 2.030 1.00 95.94 117 VAL A N 1
ATOM 951 C CA . VAL A 1 117 ? 5.868 -2.061 1.830 1.00 95.94 117 VAL A CA 1
ATOM 952 C C . VAL A 1 117 ? 4.537 -2.782 2.035 1.00 95.94 117 VAL A C 1
ATOM 954 O O . VAL A 1 117 ? 3.681 -2.254 2.738 1.00 95.94 117 VAL A O 1
ATOM 957 N N . SER A 1 118 ? 4.373 -4.006 1.523 1.00 95.44 118 SER A N 1
ATOM 958 C CA . SER A 1 118 ? 3.174 -4.817 1.797 1.00 95.44 118 SER A CA 1
ATOM 959 C C . SER A 1 118 ? 2.991 -5.068 3.297 1.00 95.44 118 SER A C 1
ATOM 961 O O . SER A 1 118 ? 1.904 -4.830 3.819 1.00 95.44 118 SER A O 1
ATOM 963 N N . LYS A 1 119 ? 4.057 -5.418 4.033 1.00 94.56 119 LYS A N 1
ATOM 964 C CA . LYS A 1 119 ? 4.014 -5.532 5.504 1.00 94.56 119 LYS A CA 1
ATOM 965 C C . LYS A 1 119 ? 3.637 -4.224 6.202 1.00 94.56 119 LYS A C 1
ATOM 967 O O . LYS A 1 119 ? 2.912 -4.267 7.190 1.00 94.56 119 LYS A O 1
ATOM 972 N N . ALA A 1 120 ? 4.080 -3.071 5.702 1.00 95.88 120 ALA A N 1
ATOM 973 C CA . ALA A 1 120 ? 3.683 -1.777 6.257 1.00 95.88 120 ALA A CA 1
ATOM 974 C C . ALA A 1 120 ? 2.183 -1.493 6.044 1.00 95.88 120 ALA A C 1
ATOM 976 O O . ALA A 1 120 ? 1.517 -1.015 6.958 1.00 95.88 120 ALA A O 1
ATOM 977 N N . PHE A 1 121 ? 1.623 -1.849 4.884 1.00 95.56 121 PHE A N 1
ATOM 978 C CA . PHE A 1 121 ? 0.176 -1.763 4.653 1.00 95.56 121 PHE A CA 1
ATOM 979 C C . PHE A 1 121 ? -0.624 -2.758 5.509 1.00 95.56 121 PHE A C 1
ATOM 981 O O . PHE A 1 121 ? -1.687 -2.411 6.021 1.00 95.56 121 PHE A O 1
ATOM 988 N N . LEU A 1 122 ? -0.101 -3.967 5.726 1.00 93.19 122 LEU A N 1
ATOM 989 C CA . LEU A 1 122 ? -0.680 -4.924 6.675 1.00 93.19 122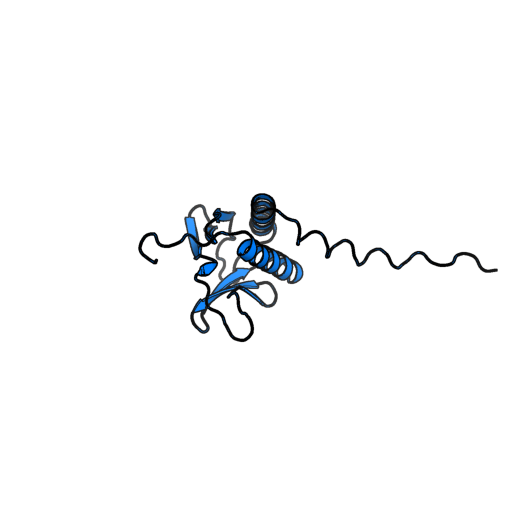 LEU A CA 1
ATOM 990 C C . LEU A 1 122 ? -0.659 -4.388 8.108 1.00 93.19 122 LEU A C 1
ATOM 992 O O . LEU A 1 122 ? -1.626 -4.554 8.843 1.00 93.19 122 LEU A O 1
ATOM 996 N N . HIS A 1 123 ? 0.416 -3.710 8.506 1.00 93.62 123 HIS A N 1
ATOM 997 C CA . HIS A 1 123 ? 0.490 -3.064 9.814 1.00 93.62 123 HIS A CA 1
ATOM 998 C C . HIS A 1 123 ? -0.529 -1.925 9.933 1.00 93.62 123 HIS A C 1
ATOM 1000 O O . HIS A 1 123 ? -1.236 -1.843 10.935 1.00 93.62 123 HIS A O 1
ATOM 1006 N N . LEU A 1 124 ? -0.706 -1.110 8.883 1.00 93.81 124 LEU A N 1
ATOM 1007 C CA . LEU A 1 124 ? -1.746 -0.075 8.850 1.00 93.81 124 LEU A CA 1
ATOM 1008 C C . LEU A 1 124 ? -3.154 -0.625 9.084 1.00 93.81 124 LEU A C 1
ATOM 1010 O O . LEU A 1 124 ? -3.924 0.036 9.775 1.00 93.81 124 LEU A O 1
ATOM 1014 N N . LEU A 1 125 ? -3.494 -1.813 8.572 1.00 91.00 125 LEU A N 1
ATOM 1015 C CA . LEU A 1 125 ? -4.791 -2.448 8.850 1.00 91.00 125 LEU A CA 1
ATOM 1016 C C . LEU A 1 125 ? -5.043 -2.631 10.354 1.00 91.00 125 LEU A C 1
ATOM 1018 O O . LEU A 1 125 ? -6.183 -2.522 10.793 1.00 91.00 125 LEU A O 1
ATOM 1022 N N . THR A 1 126 ? -3.991 -2.880 11.139 1.00 90.62 126 THR A N 1
ATOM 1023 C CA . THR A 1 126 ? -4.090 -3.036 12.602 1.00 90.62 126 THR A CA 1
ATOM 1024 C C . THR A 1 126 ? -4.197 -1.703 13.345 1.00 90.62 126 THR A C 1
ATOM 1026 O O . THR A 1 126 ? -4.678 -1.666 14.474 1.00 90.62 126 THR A O 1
ATOM 1029 N N . LEU A 1 127 ? -3.755 -0.609 12.716 1.00 91.12 127 LEU A N 1
ATOM 1030 C CA . LEU A 1 127 ? -3.718 0.736 13.297 1.00 91.12 127 LEU A CA 1
ATOM 1031 C C . LEU A 1 127 ? -4.904 1.614 12.879 1.00 91.12 127 LEU A C 1
ATOM 1033 O O . LEU A 1 127 ? -5.209 2.594 13.558 1.00 91.12 127 LEU A O 1
ATOM 1037 N N . CYS A 1 128 ? -5.532 1.317 11.741 1.00 90.25 128 CYS A N 1
ATOM 1038 C CA . CYS A 1 128 ? -6.687 2.054 11.248 1.00 90.25 128 CYS A CA 1
ATOM 1039 C C . CYS A 1 128 ? -7.947 1.672 12.027 1.00 90.25 128 CYS A C 1
ATOM 1041 O O . CYS A 1 128 ? -8.144 0.522 12.416 1.00 90.25 128 CYS A O 1
ATOM 1043 N N . THR A 1 129 ? -8.858 2.629 12.168 1.00 85.31 129 THR A N 1
ATOM 1044 C CA . THR A 1 129 ? -10.167 2.392 12.777 1.00 85.31 129 THR A CA 1
ATOM 1045 C C . THR A 1 129 ? -11.216 2.387 11.684 1.00 85.31 129 THR A C 1
ATOM 1047 O O . THR A 1 129 ? -11.425 3.407 11.026 1.00 85.31 129 THR A O 1
ATOM 1050 N N . LYS A 1 130 ? -11.913 1.262 11.497 1.00 78.25 130 LYS A N 1
ATOM 1051 C CA . LYS A 1 130 ? -13.053 1.217 10.577 1.00 78.25 130 LYS A CA 1
ATOM 1052 C C . LYS A 1 130 ? -14.112 2.200 11.071 1.00 78.25 130 LYS A C 1
ATOM 1054 O O . LYS A 1 130 ? -14.617 2.065 12.187 1.00 78.25 130 LYS A O 1
ATOM 1059 N N . GLN A 1 131 ? -14.421 3.205 10.256 1.00 74.31 131 GLN A N 1
ATOM 1060 C CA . GLN A 1 131 ? -15.502 4.129 10.565 1.00 74.31 131 GLN A CA 1
ATOM 1061 C C . GLN A 1 131 ? -16.804 3.326 10.573 1.00 74.31 131 GLN A C 1
ATOM 1063 O O . GLN A 1 131 ? -17.127 2.656 9.592 1.00 74.31 131 GLN A O 1
ATOM 1068 N N . LYS A 1 132 ? -17.510 3.327 11.707 1.00 67.25 132 LYS A N 1
ATOM 1069 C CA . LYS A 1 132 ? -18.835 2.712 11.780 1.00 67.25 132 LYS A CA 1
ATOM 1070 C C . LYS A 1 132 ? -19.789 3.552 10.945 1.00 67.25 132 LYS A C 1
ATOM 1072 O O . LYS A 1 132 ? -19.790 4.777 11.073 1.00 67.25 132 LYS A O 1
ATOM 1077 N N . ASP A 1 133 ? -20.568 2.891 10.099 1.00 67.25 133 ASP A N 1
ATOM 1078 C CA . ASP A 1 133 ? -21.705 3.532 9.456 1.00 67.25 133 ASP A CA 1
ATOM 1079 C C . ASP A 1 133 ? -22.665 3.978 10.576 1.00 67.25 133 ASP A C 1
ATOM 1081 O O . ASP A 1 133 ? -23.079 3.133 11.375 1.00 67.25 133 ASP A O 1
ATOM 1085 N N . PRO A 1 134 ? -22.987 5.281 10.697 1.00 68.75 134 PRO A N 1
ATOM 1086 C CA . PRO A 1 134 ? -23.874 5.777 11.748 1.00 68.75 134 PRO A CA 1
ATOM 1087 C C . PRO A 1 134 ? -25.292 5.188 11.673 1.00 68.75 134 PRO A C 1
ATOM 1089 O O . PRO A 1 134 ? -26.069 5.375 12.607 1.00 68.75 134 PRO A O 1
ATOM 1092 N N . PHE A 1 135 ? -25.629 4.478 10.593 1.00 76.00 135 PHE A N 1
ATOM 1093 C CA . PHE A 1 135 ? -26.914 3.819 10.385 1.00 76.00 135 PHE A CA 1
ATOM 1094 C C . PHE A 1 135 ? -26.857 2.287 10.509 1.00 76.00 135 PHE A C 1
ATOM 1096 O O . PHE A 1 135 ? -27.897 1.638 10.397 1.00 76.00 135 PHE A O 1
ATOM 1103 N N . GLN A 1 136 ? -25.684 1.693 10.762 1.00 55.72 136 GLN A N 1
ATOM 1104 C CA . GLN A 1 136 ? -25.542 0.260 11.045 1.00 55.72 136 GLN A CA 1
ATOM 1105 C C . GLN A 1 136 ? -25.282 0.058 12.545 1.00 55.72 136 GLN A C 1
ATOM 1107 O O . GLN A 1 136 ? -24.143 0.158 13.006 1.00 55.72 136 GLN A O 1
ATOM 1112 N N . ASN A 1 137 ? -26.361 -0.183 13.300 1.00 43.25 137 ASN A N 1
ATOM 1113 C CA . ASN A 1 137 ? -26.316 -0.628 14.701 1.00 43.25 137 ASN A CA 1
ATOM 1114 C C . ASN A 1 137 ? -25.952 -2.111 14.801 1.00 43.25 137 ASN A C 1
ATOM 1116 O O . ASN A 1 137 ? -26.583 -2.911 14.074 1.00 43.25 137 ASN A O 1
#

Foldseek 3Di:
DDDDDDDDDPDPPPVVPPLLPDALVRLQVVLQVQQCPWWDDDPVPAAGFNGWDADLQQWIFTHGPNDTDDIDGQCQFDQDDPRRRQWDADFQWIWRHNDHPDTDITGTNGRVSSVVSSSSSVSSVVRHDNDDDPPPD

Radius of gyration: 18.24 Å; chains: 1; bounding box: 74×38×42 Å

Secondary structure (DSSP, 8-state):
--------SSSSSTTTSSGGG--HHHHHHHHHHHHHHHB---TT-PPPP-EEEE-TTSEEEEEETTEEEEEEEGGGPPPBTTBTTSEEEETTEEEEEEETTEEEEEEBSSHHHHHHHHHHHHHHHHH--PPPPTT--

pLDDT: mean 81.29, std 17.25, range [38.09, 97.0]